Protein AF-A0A4Q3JAB1-F1 (afdb_monomer_lite)

pLDDT: mean 84.8, std 11.05, range [46.66, 95.31]

Structure (mmCIF, N/CA/C/O backbone):
data_AF-A0A4Q3JAB1-F1
#
_entry.id   AF-A0A4Q3JAB1-F1
#
loop_
_atom_site.group_PDB
_atom_site.id
_atom_site.type_symbol
_atom_site.label_atom_id
_atom_site.label_alt_id
_atom_site.label_comp_id
_atom_site.label_asym_id
_atom_site.label_entity_id
_atom_site.label_seq_id
_atom_site.pdbx_PDB_ins_code
_atom_site.Cartn_x
_atom_site.Cartn_y
_atom_site.Cartn_z
_atom_site.occupancy
_atom_site.B_iso_or_equiv
_atom_site.auth_seq_id
_atom_site.auth_comp_id
_atom_site.auth_asym_id
_atom_site.auth_atom_id
_atom_site.pdb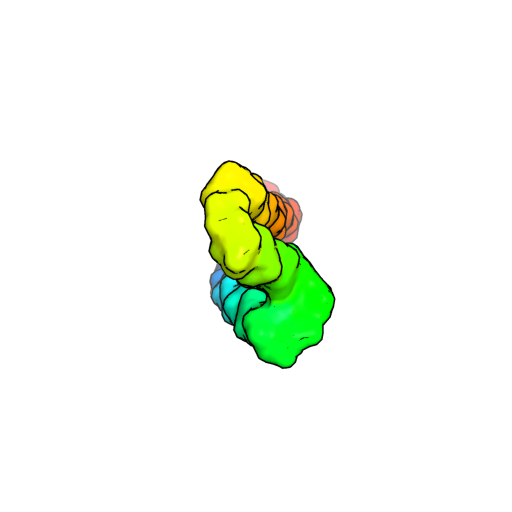x_PDB_model_num
ATOM 1 N N . ILE A 1 1 ? -19.794 0.698 28.979 1.00 54.38 1 ILE A N 1
ATOM 2 C CA . ILE A 1 1 ? -19.066 1.936 28.581 1.00 54.38 1 ILE A CA 1
ATOM 3 C C . ILE A 1 1 ? -17.664 1.632 27.983 1.00 54.38 1 ILE A C 1
ATOM 5 O O . ILE A 1 1 ? -16.970 2.552 27.579 1.00 54.38 1 ILE A O 1
ATOM 9 N N . LEU A 1 2 ? -17.246 0.363 27.799 1.00 59.06 2 LEU A N 1
ATOM 10 C CA . LEU A 1 2 ? -15.904 0.029 27.266 1.00 59.06 2 LEU A CA 1
ATOM 11 C C . LEU A 1 2 ? -15.719 0.170 25.737 1.00 59.06 2 LEU A C 1
ATOM 13 O O . LEU A 1 2 ? -14.610 0.447 25.289 1.00 59.06 2 LEU A O 1
ATOM 17 N N . LEU A 1 3 ? -16.778 0.009 24.936 1.00 62.12 3 LEU A N 1
ATOM 18 C CA . LEU A 1 3 ? -16.721 0.094 23.464 1.00 62.12 3 LEU A CA 1
ATOM 19 C C . LEU A 1 3 ? -16.044 1.381 22.931 1.00 62.12 3 LEU A C 1
ATOM 21 O O . LEU A 1 3 ? -15.101 1.265 22.150 1.00 62.12 3 LEU A O 1
ATOM 25 N N . PRO A 1 4 ? -16.408 2.600 23.384 1.00 64.94 4 PRO A N 1
ATOM 26 C CA . PRO A 1 4 ? -15.784 3.834 22.893 1.00 64.94 4 PRO A CA 1
ATOM 27 C C . PRO A 1 4 ? -14.319 4.035 23.310 1.00 64.94 4 PRO A C 1
ATOM 29 O O . PRO A 1 4 ? -13.642 4.885 22.725 1.00 64.94 4 PRO A O 1
ATOM 32 N N . ALA A 1 5 ? -13.843 3.323 24.336 1.00 66.31 5 ALA A N 1
ATOM 33 C CA . ALA A 1 5 ? -12.464 3.410 24.818 1.00 66.31 5 ALA A CA 1
ATOM 34 C C . ALA A 1 5 ? -11.528 2.438 24.076 1.00 66.31 5 ALA A C 1
ATOM 36 O O . ALA A 1 5 ? -10.359 2.755 23.884 1.00 66.31 5 ALA A O 1
ATOM 37 N N . ALA A 1 6 ? -12.044 1.294 23.611 1.00 74.62 6 ALA A N 1
ATOM 38 C CA . ALA A 1 6 ? -11.265 0.289 22.881 1.00 74.62 6 ALA A CA 1
ATOM 39 C C . ALA A 1 6 ? -11.131 0.578 21.372 1.00 74.62 6 ALA A C 1
ATOM 41 O O . ALA A 1 6 ? -10.154 0.159 20.752 1.00 74.62 6 ALA A O 1
ATOM 42 N N . MET A 1 7 ? -12.075 1.318 20.774 1.00 75.31 7 MET A N 1
ATOM 43 C CA . MET A 1 7 ? -12.078 1.634 19.335 1.00 75.31 7 MET A CA 1
ATOM 44 C C . MET A 1 7 ? -10.762 2.246 18.810 1.00 75.31 7 MET A C 1
ATOM 46 O O . MET A 1 7 ? -10.271 1.752 17.796 1.00 75.31 7 MET A O 1
ATOM 50 N N . PRO A 1 8 ? -10.137 3.248 19.467 1.00 74.00 8 PRO A N 1
ATOM 51 C CA . PRO A 1 8 ? -8.869 3.812 18.996 1.00 74.00 8 PRO A CA 1
ATOM 52 C C . PRO A 1 8 ? -7.738 2.776 18.955 1.00 74.00 8 PRO A C 1
ATOM 54 O O . PRO A 1 8 ? -6.949 2.767 18.015 1.00 74.00 8 PRO A O 1
ATOM 57 N N . GLY A 1 9 ? -7.685 1.872 19.941 1.00 79.75 9 GLY A N 1
ATOM 58 C CA . GLY A 1 9 ? -6.674 0.815 20.006 1.00 79.75 9 GLY A CA 1
ATOM 59 C C . GLY A 1 9 ? -6.820 -0.208 18.880 1.00 79.75 9 GLY A C 1
ATOM 60 O O . GLY A 1 9 ? -5.833 -0.564 18.238 1.00 79.75 9 GLY A O 1
ATOM 61 N N . ILE A 1 10 ? -8.054 -0.626 18.579 1.00 82.00 10 ILE A N 1
ATOM 62 C CA . ILE A 1 10 ? -8.335 -1.555 17.473 1.00 82.00 10 ILE A CA 1
ATOM 63 C C . ILE A 1 10 ? -7.925 -0.932 16.133 1.00 82.00 10 ILE A C 1
ATOM 65 O O . ILE A 1 10 ? -7.296 -1.593 15.313 1.00 82.00 10 ILE A O 1
ATOM 69 N N . LEU A 1 11 ? -8.218 0.351 15.923 1.00 81.19 11 LEU A N 1
ATOM 70 C CA . LEU A 1 11 ? -7.888 1.054 14.681 1.00 81.19 11 LEU A CA 1
ATOM 71 C C . LEU A 1 11 ? -6.379 1.189 14.456 1.00 81.19 11 LEU A C 1
ATOM 73 O O . LEU A 1 11 ? -5.910 0.984 13.337 1.00 81.19 11 LEU A O 1
ATOM 77 N N . ILE A 1 12 ? -5.611 1.459 15.516 1.00 83.94 12 ILE A N 1
ATOM 78 C CA . ILE A 1 12 ? -4.142 1.442 15.456 1.00 83.94 12 ILE A CA 1
ATOM 79 C C . ILE A 1 12 ? -3.643 0.040 15.081 1.00 83.94 12 ILE A C 1
ATOM 81 O O . ILE A 1 12 ? -2.766 -0.097 14.223 1.00 83.94 12 ILE A O 1
ATOM 85 N N . GLY A 1 13 ? -4.231 -1.004 15.674 1.00 86.69 13 GLY A N 1
ATOM 86 C CA . GLY A 1 13 ? -3.916 -2.395 15.350 1.00 86.69 13 GLY A CA 1
ATOM 87 C C . GLY A 1 13 ? -4.164 -2.729 13.879 1.00 86.69 13 GLY A C 1
ATOM 88 O O . GLY A 1 13 ? -3.284 -3.275 13.217 1.00 86.69 13 GLY A O 1
ATOM 89 N N . VAL A 1 14 ? -5.318 -2.335 13.333 1.00 86.69 14 VAL A N 1
ATOM 90 C CA . VAL A 1 14 ? -5.660 -2.595 11.926 1.00 86.69 14 VAL A CA 1
ATOM 91 C C . VAL A 1 14 ? -4.767 -1.804 10.968 1.00 86.69 14 VAL A C 1
ATOM 93 O O . VAL A 1 14 ? -4.299 -2.375 9.986 1.00 86.69 14 VAL A O 1
ATOM 96 N N . ARG A 1 15 ? -4.441 -0.537 11.260 1.00 86.06 15 ARG A N 1
ATOM 97 C CA . ARG A 1 15 ? -3.478 0.234 10.452 1.00 86.06 15 ARG A CA 1
ATOM 98 C C . ARG A 1 15 ? -2.113 -0.450 10.399 1.00 86.06 15 ARG A C 1
ATOM 100 O O . ARG A 1 15 ? -1.512 -0.580 9.336 1.00 86.06 15 ARG A O 1
ATOM 107 N N . THR A 1 16 ? -1.639 -0.913 11.551 1.00 88.38 16 THR A N 1
ATOM 108 C CA . THR A 1 16 ? -0.359 -1.622 11.650 1.00 88.38 16 THR A CA 1
ATOM 109 C C . THR A 1 16 ? -0.403 -2.930 10.855 1.00 88.38 16 THR A C 1
ATOM 111 O O . THR A 1 16 ? 0.537 -3.240 10.124 1.00 88.38 16 THR A O 1
ATOM 114 N N . ALA A 1 17 ? -1.520 -3.662 10.924 1.00 90.44 17 ALA A N 1
ATOM 115 C CA . ALA A 1 17 ? -1.733 -4.875 10.142 1.00 90.44 17 ALA A CA 1
ATOM 116 C C . ALA A 1 17 ? -1.796 -4.604 8.628 1.00 90.44 17 ALA A C 1
ATOM 118 O O . ALA A 1 17 ? -1.254 -5.392 7.861 1.00 90.44 17 ALA A O 1
ATOM 119 N N . LEU A 1 18 ? -2.389 -3.489 8.188 1.00 91.31 18 LEU A N 1
ATOM 120 C CA . LEU A 1 18 ? -2.403 -3.078 6.778 1.00 91.31 18 LEU A CA 1
ATOM 121 C C . LEU A 1 18 ? -0.992 -2.796 6.251 1.00 91.31 18 LEU A C 1
ATOM 123 O O . LEU A 1 18 ? -0.646 -3.256 5.164 1.00 91.31 18 LEU A O 1
ATOM 127 N N . GLY A 1 19 ? -0.156 -2.105 7.032 1.00 91.06 19 GLY A N 1
ATOM 128 C CA . GLY A 1 19 ? 1.251 -1.892 6.682 1.00 91.06 19 GLY A CA 1
ATOM 129 C C . GLY A 1 19 ? 2.029 -3.207 6.555 1.00 91.06 19 GLY A C 1
ATOM 130 O O . GLY A 1 19 ? 2.768 -3.407 5.593 1.00 91.06 19 GLY A O 1
ATOM 131 N N . GLN A 1 20 ? 1.809 -4.141 7.484 1.00 93.88 20 GLN A N 1
ATOM 132 C CA . GLN A 1 20 ? 2.406 -5.481 7.430 1.00 93.88 20 GLN A CA 1
ATOM 133 C C . GLN A 1 20 ? 1.907 -6.296 6.227 1.00 93.88 20 GLN A C 1
ATOM 135 O O . GLN A 1 20 ? 2.706 -6.921 5.533 1.00 93.88 20 GLN A O 1
ATOM 140 N N . ALA A 1 21 ? 0.606 -6.250 5.932 1.00 93.00 21 ALA A N 1
ATOM 141 C CA . ALA A 1 21 ? 0.022 -6.916 4.771 1.00 93.00 21 ALA A CA 1
ATOM 142 C C . ALA A 1 21 ? 0.602 -6.370 3.459 1.00 93.00 21 ALA A C 1
ATOM 144 O O . ALA A 1 21 ? 0.927 -7.148 2.566 1.00 93.00 21 ALA A O 1
ATOM 145 N N . TRP A 1 22 ? 0.801 -5.052 3.361 1.00 93.44 22 TRP A N 1
ATOM 146 C CA . TRP A 1 22 ? 1.455 -4.437 2.208 1.00 93.44 22 TRP A CA 1
ATOM 147 C C . TRP A 1 22 ? 2.878 -4.966 2.009 1.00 93.44 22 TRP A C 1
ATOM 149 O O . TRP A 1 22 ? 3.233 -5.381 0.908 1.00 93.44 22 TRP A O 1
ATOM 159 N N . MET A 1 23 ? 3.682 -5.021 3.076 1.00 93.62 23 MET A N 1
ATOM 160 C CA . MET A 1 23 ? 5.037 -5.577 2.995 1.00 93.62 23 MET A CA 1
ATOM 161 C C . MET A 1 23 ? 5.040 -7.057 2.601 1.00 93.62 23 MET A C 1
ATOM 163 O O . MET A 1 23 ? 5.883 -7.471 1.807 1.00 93.62 23 MET A O 1
ATOM 167 N N . ALA A 1 24 ? 4.079 -7.842 3.093 1.00 93.94 24 ALA A N 1
ATOM 168 C CA . ALA A 1 24 ? 3.923 -9.240 2.704 1.00 93.94 24 ALA A CA 1
ATOM 169 C C . ALA A 1 24 ? 3.584 -9.398 1.209 1.00 93.94 24 ALA A C 1
ATOM 171 O O . ALA A 1 24 ? 4.140 -10.275 0.549 1.00 93.94 24 ALA A O 1
ATOM 172 N N . VAL A 1 25 ? 2.727 -8.530 0.657 1.00 93.25 25 VAL A N 1
ATOM 173 C CA . VAL A 1 25 ? 2.416 -8.508 -0.783 1.00 93.25 25 VAL A CA 1
ATOM 174 C C . VAL A 1 25 ? 3.658 -8.165 -1.601 1.00 93.25 25 VAL A C 1
ATOM 176 O O . VAL A 1 25 ? 3.988 -8.902 -2.523 1.00 93.25 25 VAL A O 1
ATOM 179 N N . VAL A 1 26 ? 4.389 -7.107 -1.236 1.00 92.12 26 VAL A N 1
ATOM 180 C CA . VAL A 1 26 ? 5.632 -6.716 -1.925 1.00 92.12 26 VAL A CA 1
ATOM 181 C C . VAL A 1 26 ? 6.653 -7.854 -1.898 1.00 92.12 26 VAL A C 1
ATOM 183 O O . VAL A 1 26 ? 7.263 -8.165 -2.919 1.00 92.12 26 VAL A O 1
ATOM 186 N N . ALA A 1 27 ? 6.820 -8.516 -0.749 1.00 92.88 27 ALA A N 1
ATOM 187 C CA . ALA A 1 27 ? 7.695 -9.676 -0.642 1.00 92.88 27 ALA A CA 1
ATOM 188 C C . ALA A 1 27 ? 7.261 -10.783 -1.616 1.00 92.88 27 ALA A C 1
ATOM 190 O O . ALA A 1 27 ? 8.086 -11.280 -2.378 1.00 92.88 27 ALA A O 1
ATOM 191 N N . ALA A 1 28 ? 5.969 -11.120 -1.654 1.00 93.25 28 ALA A N 1
ATOM 192 C CA . ALA A 1 28 ? 5.435 -12.119 -2.576 1.00 93.25 28 ALA A CA 1
ATOM 193 C C . ALA A 1 28 ? 5.685 -11.756 -4.055 1.00 93.25 28 ALA A C 1
ATOM 195 O O . ALA A 1 28 ? 6.067 -12.626 -4.839 1.00 93.25 28 ALA A O 1
ATOM 196 N N . GLU A 1 29 ? 5.536 -10.481 -4.434 1.00 93.00 29 GLU A N 1
ATOM 197 C CA . GLU A 1 29 ? 5.821 -10.004 -5.796 1.00 93.00 29 GLU A CA 1
ATOM 198 C C . GLU A 1 29 ? 7.294 -10.206 -6.190 1.00 93.00 29 GLU A C 1
ATOM 200 O O . GLU A 1 29 ? 7.587 -10.571 -7.330 1.00 93.00 29 GLU A O 1
ATOM 205 N N . ILE A 1 30 ? 8.230 -10.022 -5.253 1.00 89.62 30 ILE A N 1
ATOM 206 C CA . ILE A 1 30 ? 9.665 -10.259 -5.490 1.00 89.62 30 ILE A CA 1
ATOM 207 C C . ILE A 1 30 ? 9.953 -11.757 -5.683 1.00 89.62 30 ILE A C 1
ATOM 209 O O . ILE A 1 30 ? 10.796 -12.119 -6.502 1.00 89.62 30 ILE A O 1
ATOM 213 N N . PHE A 1 31 ? 9.224 -12.636 -4.989 1.00 90.19 31 PHE A N 1
ATOM 214 C CA . PHE A 1 31 ? 9.360 -14.094 -5.109 1.00 90.19 31 PHE A CA 1
ATOM 215 C C . PHE A 1 31 ? 8.657 -14.698 -6.339 1.00 90.19 31 PHE A C 1
ATOM 217 O O . PHE A 1 31 ? 8.556 -15.919 -6.449 1.00 90.19 31 PHE A O 1
ATOM 224 N N . GLY A 1 32 ? 8.206 -13.873 -7.289 1.00 85.06 32 GLY A N 1
ATOM 225 C CA . GLY A 1 32 ? 7.684 -14.337 -8.577 1.00 85.06 32 GLY A CA 1
ATOM 226 C C . GLY A 1 32 ? 6.162 -14.369 -8.681 1.00 85.06 32 GLY A C 1
ATOM 227 O O . GLY A 1 32 ? 5.633 -14.898 -9.658 1.00 85.06 32 GLY A O 1
ATOM 228 N N . VAL A 1 33 ? 5.441 -13.782 -7.721 1.00 92.12 33 VAL A N 1
ATOM 229 C CA . VAL A 1 33 ? 4.010 -13.509 -7.897 1.00 92.12 33 VAL A CA 1
ATOM 230 C C . VAL A 1 33 ? 3.833 -12.365 -8.897 1.00 92.12 33 VAL A C 1
ATOM 232 O O . VAL A 1 33 ? 4.508 -11.339 -8.826 1.00 92.12 33 VAL A O 1
ATOM 235 N N . ALA A 1 34 ? 2.906 -12.536 -9.842 1.00 89.31 34 ALA A N 1
ATOM 236 C CA . ALA A 1 34 ? 2.581 -11.497 -10.810 1.00 89.31 34 ALA A CA 1
ATOM 237 C C . ALA A 1 34 ? 2.039 -10.250 -10.094 1.00 89.31 34 ALA A C 1
ATOM 239 O O . ALA A 1 34 ? 1.053 -10.323 -9.362 1.00 89.31 34 ALA A O 1
ATOM 240 N N . GLY A 1 35 ? 2.669 -9.102 -10.339 1.00 90.88 35 GLY A N 1
ATOM 241 C CA . GLY A 1 35 ? 2.373 -7.880 -9.601 1.00 90.88 35 GLY A CA 1
ATOM 242 C C . GLY A 1 35 ? 3.075 -6.641 -10.146 1.00 90.88 35 GLY A C 1
ATOM 243 O O . GLY A 1 35 ? 3.772 -6.694 -11.166 1.00 90.88 35 GLY A O 1
ATOM 244 N N . VAL A 1 36 ? 2.870 -5.505 -9.480 1.00 89.94 36 VAL A N 1
ATOM 245 C CA . VAL A 1 36 ? 3.464 -4.217 -9.876 1.00 89.94 36 VAL A CA 1
ATOM 246 C C . VAL A 1 36 ? 4.965 -4.224 -9.588 1.00 89.94 36 VAL A C 1
ATOM 248 O O . VAL A 1 36 ? 5.746 -3.850 -10.463 1.00 89.94 36 VAL A O 1
ATOM 251 N N . GLY A 1 37 ? 5.384 -4.735 -8.426 1.00 88.06 37 GLY A N 1
ATOM 252 C CA . GLY A 1 37 ? 6.795 -4.877 -8.066 1.00 88.06 37 GLY A CA 1
ATOM 253 C C . GLY A 1 37 ? 7.554 -5.810 -9.009 1.00 88.06 37 GLY A C 1
ATOM 254 O O . GLY A 1 37 ? 8.665 -5.496 -9.434 1.00 88.06 37 GLY A O 1
ATOM 255 N N . GLN A 1 38 ? 6.925 -6.902 -9.451 1.00 89.81 38 GLN A N 1
ATOM 256 C CA . GLN A 1 38 ? 7.515 -7.805 -10.442 1.00 89.81 38 GLN A CA 1
ATOM 257 C C . GLN A 1 38 ? 7.773 -7.078 -11.774 1.00 89.81 38 GLN A C 1
ATOM 259 O O . GLN A 1 38 ? 8.842 -7.242 -12.372 1.00 89.81 38 GLN A O 1
ATOM 264 N N . ARG A 1 39 ? 6.828 -6.256 -12.255 1.00 90.25 39 ARG A N 1
ATOM 265 C CA . ARG A 1 39 ? 7.009 -5.477 -13.496 1.00 90.25 39 ARG A CA 1
ATOM 266 C C . ARG A 1 39 ? 8.040 -4.362 -13.347 1.00 90.25 39 ARG A C 1
ATOM 268 O O . ARG A 1 39 ? 8.799 -4.123 -14.280 1.00 90.25 39 ARG A O 1
ATOM 275 N N . MET A 1 40 ? 8.120 -3.742 -12.172 1.00 90.56 40 MET A N 1
ATOM 276 C CA . MET A 1 40 ? 9.176 -2.785 -11.838 1.00 90.56 40 MET A CA 1
ATOM 277 C C . MET A 1 40 ? 10.564 -3.428 -11.933 1.00 90.56 40 MET A C 1
ATOM 279 O O . MET A 1 40 ? 11.464 -2.856 -12.543 1.00 90.56 40 MET A O 1
ATOM 283 N N . MET A 1 41 ? 10.728 -4.637 -11.388 1.00 88.88 41 MET A N 1
ATOM 284 C CA . MET A 1 41 ? 11.983 -5.394 -11.463 1.00 88.88 41 MET A CA 1
ATOM 285 C C . MET A 1 41 ? 12.360 -5.736 -12.909 1.00 88.88 41 MET A C 1
ATOM 287 O O . MET A 1 41 ? 13.520 -5.595 -13.294 1.00 88.88 41 MET A O 1
ATOM 291 N N . GLN A 1 42 ? 11.381 -6.116 -13.737 1.00 88.38 42 GLN A N 1
ATOM 292 C CA . GLN A 1 42 ? 11.610 -6.326 -15.168 1.00 88.38 42 GLN A CA 1
ATOM 293 C C . GLN A 1 42 ? 12.026 -5.028 -15.871 1.00 88.38 42 GLN A C 1
ATOM 295 O O . GLN A 1 42 ? 13.037 -5.023 -16.560 1.00 88.38 42 GLN A O 1
ATOM 300 N N . ALA A 1 43 ? 11.319 -3.915 -15.656 1.00 87.19 43 ALA A N 1
ATOM 301 C CA . ALA A 1 43 ? 11.671 -2.621 -16.248 1.00 87.19 43 ALA A CA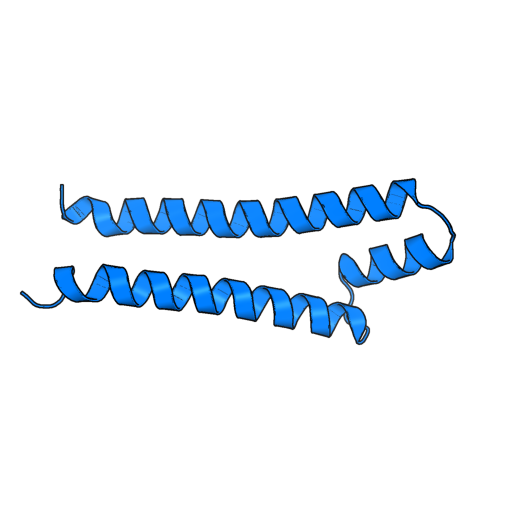 1
ATOM 302 C C . ALA A 1 43 ? 13.074 -2.140 -15.836 1.00 87.19 43 ALA A C 1
ATOM 304 O O . ALA A 1 43 ? 13.819 -1.623 -16.669 1.00 87.19 43 ALA A O 1
ATOM 305 N N . SER A 1 44 ? 13.459 -2.379 -14.578 1.00 87.94 44 SER A N 1
ATOM 306 C CA . SER A 1 44 ? 14.805 -2.104 -14.066 1.00 87.94 44 SER A CA 1
ATOM 307 C C . SER A 1 44 ? 15.876 -2.897 -14.825 1.00 87.94 44 SER A C 1
ATOM 309 O O . SER A 1 44 ? 16.896 -2.339 -15.225 1.00 87.94 44 SER A O 1
ATOM 311 N N . SER A 1 45 ? 15.609 -4.172 -15.135 1.00 87.19 45 SER A N 1
ATOM 312 C CA . SER A 1 45 ? 16.517 -5.008 -15.932 1.00 87.19 45 SER A CA 1
ATOM 313 C C . SER A 1 45 ? 16.693 -4.528 -17.379 1.00 87.19 45 SER A C 1
ATOM 315 O O . SER A 1 45 ? 17.693 -4.877 -18.002 1.00 87.19 45 SER A O 1
ATOM 317 N N . LEU A 1 46 ? 15.752 -3.746 -17.921 1.00 87.88 46 LEU A N 1
ATOM 318 C CA . LEU A 1 46 ? 15.859 -3.131 -19.249 1.00 87.88 46 LEU A CA 1
ATOM 319 C C . LEU A 1 46 ? 16.547 -1.749 -19.220 1.00 87.88 46 LEU A C 1
ATOM 321 O O . LEU A 1 46 ? 16.573 -1.070 -20.243 1.00 87.88 46 LEU A O 1
ATOM 325 N N . LEU A 1 47 ? 17.084 -1.315 -18.068 1.00 85.19 47 LEU A N 1
ATOM 326 C CA . LEU A 1 47 ? 17.620 0.038 -17.836 1.00 85.19 47 LEU A CA 1
ATOM 327 C C . LEU A 1 47 ? 16.599 1.156 -18.152 1.00 85.19 47 LEU A C 1
ATOM 329 O O . LEU A 1 47 ? 16.964 2.307 -18.391 1.00 85.19 47 LEU A O 1
ATOM 333 N N . ALA A 1 48 ? 15.302 0.837 -18.123 1.00 87.31 48 ALA A N 1
ATOM 334 C CA . ALA A 1 48 ? 14.225 1.784 -18.380 1.00 87.31 48 ALA A CA 1
ATOM 335 C C . ALA A 1 48 ? 13.853 2.532 -17.091 1.00 87.31 48 ALA A C 1
ATOM 337 O O . ALA A 1 48 ? 12.796 2.302 -16.499 1.00 87.31 48 ALA A O 1
ATOM 338 N N . THR A 1 49 ? 14.739 3.422 -16.640 1.00 89.25 49 THR A N 1
ATOM 339 C CA . THR A 1 49 ? 14.586 4.165 -15.377 1.00 89.25 49 THR A CA 1
ATOM 340 C C . THR A 1 49 ? 13.269 4.944 -15.309 1.00 89.25 49 THR A C 1
ATOM 342 O O . THR A 1 49 ? 12.630 4.956 -14.259 1.00 89.25 49 THR A O 1
ATOM 345 N N . ASP A 1 50 ? 12.803 5.503 -16.431 1.00 90.56 50 ASP A N 1
ATOM 346 C CA . ASP A 1 50 ? 11.510 6.199 -16.504 1.00 90.56 50 ASP A CA 1
ATOM 347 C C . ASP A 1 50 ? 10.338 5.294 -16.090 1.00 90.56 50 ASP A C 1
ATOM 349 O O . ASP A 1 50 ? 9.469 5.697 -15.317 1.00 90.56 50 ASP A O 1
ATOM 353 N N . LEU A 1 51 ? 10.335 4.032 -16.536 1.00 91.06 51 LEU A N 1
ATOM 354 C CA . LEU A 1 51 ? 9.298 3.062 -16.174 1.00 91.06 51 LEU A CA 1
ATOM 355 C C . LEU A 1 51 ? 9.395 2.646 -14.704 1.00 91.06 51 LEU A C 1
ATOM 357 O O . LEU A 1 51 ? 8.368 2.505 -14.042 1.00 91.06 51 LEU A O 1
ATOM 361 N N . VAL A 1 52 ? 10.609 2.482 -14.171 1.00 92.56 52 VAL A N 1
ATOM 362 C CA . VAL A 1 52 ? 10.816 2.152 -12.750 1.00 92.56 52 VAL A CA 1
ATOM 363 C C . VAL A 1 52 ? 10.202 3.226 -11.853 1.00 92.56 52 VAL A C 1
ATOM 365 O O . VAL A 1 52 ? 9.470 2.896 -10.920 1.00 92.56 52 VAL A O 1
ATOM 368 N N . VAL A 1 53 ? 10.426 4.505 -12.170 1.00 93.44 53 VAL A N 1
ATOM 369 C CA . VAL A 1 53 ? 9.853 5.630 -11.416 1.00 93.44 53 VAL A CA 1
ATOM 370 C C . VAL A 1 53 ? 8.324 5.620 -11.481 1.00 93.44 53 VAL A C 1
ATOM 372 O O . VAL A 1 53 ? 7.669 5.797 -10.453 1.00 93.44 53 VAL A O 1
ATOM 375 N N . ILE A 1 54 ? 7.739 5.349 -12.652 1.00 94.88 54 ILE A N 1
ATOM 376 C CA . ILE A 1 54 ? 6.280 5.226 -12.806 1.00 94.88 54 ILE A CA 1
ATOM 377 C C . ILE A 1 54 ? 5.727 4.109 -11.910 1.00 94.88 54 ILE A C 1
ATOM 379 O O . ILE A 1 54 ? 4.715 4.308 -11.231 1.00 94.88 54 ILE A O 1
ATOM 383 N N . TYR A 1 55 ? 6.385 2.950 -11.851 1.00 93.19 55 TYR A N 1
ATOM 384 C CA . TYR A 1 55 ? 5.952 1.855 -10.981 1.00 93.19 55 TYR A CA 1
ATOM 385 C C . TYR A 1 55 ? 6.113 2.178 -9.491 1.00 93.19 55 TYR A C 1
ATOM 387 O O . TYR A 1 55 ? 5.204 1.874 -8.716 1.00 93.19 55 TYR A O 1
ATOM 395 N N . MET A 1 56 ? 7.197 2.852 -9.089 1.00 92.56 56 MET A N 1
ATOM 396 C CA . MET A 1 56 ? 7.371 3.339 -7.713 1.00 92.56 56 MET A CA 1
ATOM 397 C C . MET A 1 56 ? 6.251 4.306 -7.313 1.00 92.56 56 MET A C 1
ATOM 399 O O . MET A 1 56 ? 5.651 4.147 -6.250 1.00 92.56 56 MET A O 1
ATOM 403 N N . LEU A 1 57 ? 5.924 5.270 -8.180 1.00 95.31 57 LEU A N 1
ATOM 404 C CA . LEU A 1 57 ? 4.819 6.205 -7.960 1.00 95.31 57 LEU A CA 1
ATOM 405 C C . LEU A 1 57 ? 3.474 5.481 -7.884 1.00 95.31 57 LEU A C 1
ATOM 407 O O . LEU A 1 57 ? 2.658 5.796 -7.023 1.00 95.31 57 LEU A O 1
ATOM 411 N N . THR A 1 58 ? 3.257 4.482 -8.740 1.00 94.19 58 THR A N 1
ATOM 412 C CA . THR A 1 58 ? 2.025 3.682 -8.742 1.00 94.19 58 THR A CA 1
ATOM 413 C C . THR A 1 58 ? 1.862 2.910 -7.432 1.00 94.19 58 THR A C 1
ATOM 415 O O . THR A 1 58 ? 0.780 2.920 -6.848 1.00 94.19 58 THR A O 1
ATOM 418 N N . MET A 1 59 ? 2.931 2.286 -6.922 1.00 93.19 59 MET A N 1
ATOM 419 C CA . MET A 1 59 ? 2.902 1.608 -5.622 1.00 93.19 59 MET A CA 1
ATOM 420 C C . MET A 1 59 ? 2.695 2.579 -4.458 1.00 93.19 59 MET A C 1
ATOM 422 O O . MET A 1 59 ? 1.884 2.300 -3.576 1.00 93.19 59 MET A O 1
ATOM 426 N N . ALA A 1 60 ? 3.373 3.729 -4.466 1.00 92.81 60 ALA A N 1
ATOM 427 C CA . ALA A 1 60 ? 3.184 4.755 -3.445 1.00 92.81 60 ALA A CA 1
ATOM 428 C C . ALA A 1 60 ? 1.741 5.287 -3.438 1.00 92.81 60 ALA A C 1
ATOM 430 O O . ALA A 1 60 ? 1.142 5.433 -2.374 1.00 92.81 60 ALA A O 1
ATOM 431 N N . ALA A 1 61 ? 1.160 5.513 -4.618 1.00 95.12 61 ALA A N 1
ATOM 432 C CA . ALA A 1 61 ? -0.227 5.935 -4.767 1.00 95.12 61 ALA A CA 1
ATOM 433 C C . ALA A 1 61 ? -1.215 4.860 -4.289 1.00 95.12 61 ALA A C 1
ATOM 435 O O . ALA A 1 61 ? -2.167 5.192 -3.591 1.00 95.12 61 ALA A O 1
ATOM 436 N N . LEU A 1 62 ? -0.980 3.581 -4.603 1.00 93.62 62 LEU A N 1
ATOM 437 C CA . LEU A 1 62 ? -1.799 2.463 -4.117 1.00 93.62 62 LEU A CA 1
ATOM 438 C C . LEU A 1 62 ? -1.791 2.374 -2.589 1.00 93.62 62 LEU A C 1
ATOM 440 O O . LEU A 1 62 ? -2.855 2.323 -1.974 1.00 93.62 62 LEU A O 1
ATOM 444 N N . TYR A 1 63 ? -0.607 2.401 -1.975 1.00 92.44 63 TYR A N 1
ATOM 445 C CA . T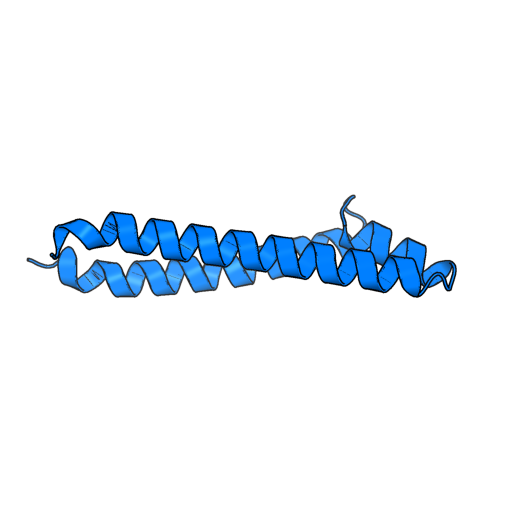YR A 1 63 ? -0.487 2.386 -0.519 1.00 92.44 63 TYR A CA 1
ATOM 446 C C . TYR A 1 63 ? -1.143 3.620 0.115 1.00 92.44 63 TYR A C 1
ATOM 448 O O . TYR A 1 63 ? -1.912 3.496 1.067 1.00 92.44 63 TYR A O 1
ATOM 456 N N . GLY A 1 64 ? -0.897 4.808 -0.444 1.00 91.88 64 GLY A N 1
ATOM 457 C CA . GLY A 1 64 ? -1.496 6.055 0.029 1.00 91.88 64 GLY A CA 1
ATOM 458 C C . GLY A 1 64 ? -3.022 6.057 -0.080 1.00 91.88 64 GLY A C 1
ATOM 459 O O . GLY A 1 64 ? -3.704 6.512 0.838 1.00 91.88 64 GLY A O 1
ATOM 460 N N . LEU A 1 65 ? -3.573 5.496 -1.159 1.00 93.38 65 LEU A N 1
ATOM 461 C CA . LEU A 1 65 ? -5.015 5.343 -1.339 1.00 93.38 65 LEU A CA 1
ATOM 462 C C . LEU A 1 65 ? -5.603 4.405 -0.278 1.00 93.38 65 LEU A C 1
ATOM 464 O O . LEU A 1 65 ? -6.634 4.731 0.306 1.00 93.38 65 LEU A O 1
ATOM 468 N N . LEU A 1 66 ? -4.936 3.283 0.008 1.00 90.25 66 LEU A N 1
ATOM 469 C CA . LEU A 1 66 ? -5.350 2.346 1.056 1.00 90.25 66 LEU A CA 1
ATOM 470 C C . LEU A 1 66 ? -5.317 2.991 2.451 1.00 90.25 66 LEU A C 1
ATOM 472 O O . LEU A 1 66 ? -6.295 2.867 3.189 1.00 90.25 66 LEU A O 1
ATOM 476 N N . ASP A 1 67 ? -4.249 3.715 2.803 1.00 90.00 67 ASP A N 1
ATOM 477 C CA . ASP A 1 67 ? -4.141 4.414 4.097 1.00 90.00 67 ASP A CA 1
ATOM 478 C C . ASP A 1 67 ? -5.202 5.523 4.213 1.00 90.00 67 ASP A C 1
ATOM 480 O O . ASP A 1 67 ? -5.886 5.624 5.231 1.00 90.00 67 ASP A O 1
ATOM 484 N N . THR A 1 68 ? -5.445 6.282 3.140 1.00 88.12 68 THR A N 1
ATOM 485 C CA . THR A 1 68 ? -6.468 7.342 3.123 1.00 88.12 68 THR A CA 1
ATOM 486 C C . THR A 1 68 ? -7.879 6.772 3.259 1.00 88.12 68 THR A C 1
ATOM 488 O O . THR A 1 68 ? -8.680 7.285 4.043 1.00 88.12 68 THR A O 1
ATOM 491 N N . LEU A 1 69 ? -8.192 5.690 2.536 1.00 87.56 69 LEU A N 1
ATOM 492 C CA . LEU A 1 69 ? -9.474 4.991 2.646 1.00 87.56 69 LEU A CA 1
ATOM 493 C C . LEU A 1 69 ? -9.681 4.465 4.072 1.00 87.56 69 LEU A C 1
ATOM 495 O O . LEU A 1 69 ? -10.772 4.584 4.628 1.00 87.56 69 LEU A O 1
ATOM 499 N N . PHE A 1 70 ? -8.622 3.930 4.682 1.00 85.69 70 PHE A N 1
ATOM 500 C CA . PHE A 1 70 ? -8.662 3.433 6.049 1.00 85.69 70 PHE A CA 1
ATOM 501 C C . PHE A 1 70 ? -8.916 4.553 7.067 1.00 85.69 70 PHE A C 1
ATOM 503 O O . PHE A 1 70 ? -9.783 4.414 7.931 1.00 85.69 70 PHE A O 1
ATOM 510 N N . VAL A 1 71 ? -8.233 5.694 6.938 1.00 83.31 71 VAL A N 1
ATOM 511 C CA . VAL A 1 71 ? -8.459 6.870 7.796 1.00 83.31 71 VAL A CA 1
ATOM 512 C C . VAL A 1 71 ? -9.870 7.441 7.602 1.00 83.31 71 VAL A C 1
ATOM 514 O O . VAL A 1 71 ? -10.529 7.805 8.579 1.00 83.31 71 VAL A O 1
ATOM 517 N N . ALA A 1 72 ? -10.382 7.474 6.369 1.00 82.38 72 ALA A N 1
ATOM 518 C CA . ALA A 1 72 ? -11.752 7.902 6.090 1.00 82.38 72 ALA A CA 1
ATOM 519 C C . ALA A 1 72 ? -12.783 6.959 6.738 1.00 82.38 72 ALA A C 1
ATOM 521 O O . ALA A 1 72 ? -13.735 7.416 7.376 1.00 82.38 72 ALA A O 1
ATOM 522 N N . PHE A 1 73 ? -12.559 5.645 6.643 1.00 81.94 73 PHE A N 1
ATOM 523 C CA . PHE A 1 73 ? -13.386 4.632 7.298 1.00 81.94 73 PHE A CA 1
ATOM 524 C C . PHE A 1 73 ? -13.342 4.772 8.825 1.00 81.94 73 PHE A C 1
ATOM 526 O O . PHE A 1 73 ? -14.382 4.744 9.484 1.00 81.94 73 PHE A O 1
ATOM 533 N N . GLN A 1 74 ? -12.160 5.024 9.390 1.00 80.12 74 GLN A N 1
ATOM 534 C CA . GLN A 1 74 ? -11.984 5.320 10.809 1.00 80.12 74 GLN A CA 1
ATOM 535 C C . GLN A 1 74 ? -12.809 6.541 11.247 1.00 80.12 74 GLN A C 1
ATOM 537 O O . GLN A 1 74 ? -13.512 6.473 12.258 1.00 80.12 74 GLN A O 1
ATOM 542 N N . GLY A 1 75 ? -12.761 7.641 10.491 1.00 74.19 75 GLY A N 1
ATOM 543 C CA . GLY A 1 75 ? -13.552 8.843 10.770 1.00 74.19 75 GLY A CA 1
ATOM 544 C C . GLY A 1 75 ? -15.063 8.598 10.682 1.00 74.19 75 GLY A C 1
ATOM 545 O O . GLY A 1 75 ? -15.830 9.151 11.471 1.00 74.19 75 GLY A O 1
ATOM 546 N N . TRP A 1 76 ? -15.499 7.724 9.772 1.00 74.06 76 TRP A N 1
ATOM 547 C CA . TRP A 1 76 ? -16.904 7.339 9.642 1.00 74.06 76 TRP A CA 1
ATOM 548 C C . TRP A 1 76 ? -17.390 6.483 10.817 1.00 74.06 76 TRP A C 1
ATOM 550 O O . TRP A 1 76 ? -18.467 6.722 11.357 1.00 74.06 76 TRP A O 1
ATOM 560 N N . VAL A 1 77 ? -16.570 5.536 11.274 1.00 71.38 77 VAL A N 1
ATOM 561 C CA . VAL A 1 77 ? -16.891 4.663 12.412 1.00 71.38 77 VAL A CA 1
ATOM 562 C C . VAL A 1 77 ? -16.859 5.427 13.745 1.00 71.38 77 VAL A C 1
ATOM 564 O O . VAL A 1 77 ? -17.675 5.161 14.626 1.00 71.38 77 VAL A O 1
ATOM 567 N N . LEU A 1 78 ? -15.975 6.421 13.901 1.00 66.25 78 LEU A N 1
ATOM 568 C CA . LEU A 1 78 ? -15.909 7.254 15.113 1.00 66.25 78 LEU A CA 1
ATOM 569 C C . LEU A 1 78 ? -16.915 8.412 15.144 1.00 66.25 78 LEU A C 1
ATOM 571 O O . LEU A 1 78 ? -17.028 9.067 16.180 1.00 66.25 78 LEU A O 1
ATOM 575 N N . ARG A 1 79 ? -17.687 8.653 14.075 1.00 60.88 79 ARG A N 1
ATOM 576 C CA . ARG A 1 79 ? -18.706 9.722 14.043 1.00 60.88 79 ARG A CA 1
ATOM 577 C C . ARG A 1 79 ? -19.798 9.580 15.101 1.00 60.88 79 ARG A C 1
ATOM 579 O O . ARG A 1 79 ? -20.430 10.569 15.428 1.00 60.88 79 ARG A O 1
ATOM 586 N N . TRP A 1 80 ? -19.977 8.392 15.677 1.00 63.78 80 TRP A N 1
ATOM 587 C CA . TRP A 1 80 ? -20.886 8.157 16.807 1.00 63.78 80 TRP A CA 1
ATOM 588 C C . TRP A 1 80 ? -20.454 8.829 18.123 1.00 63.78 80 TRP A C 1
ATOM 590 O O . TRP A 1 80 ? -21.196 8.780 19.100 1.00 63.78 80 TRP A O 1
ATOM 600 N N . LYS A 1 81 ? -19.250 9.416 18.178 1.00 51.25 81 LYS A N 1
ATOM 601 C CA . LYS A 1 81 ? -18.733 10.154 19.340 1.00 51.25 81 LYS A CA 1
ATOM 602 C C . LYS A 1 81 ? -18.892 11.680 19.247 1.00 51.25 81 LYS A C 1
ATOM 604 O O . L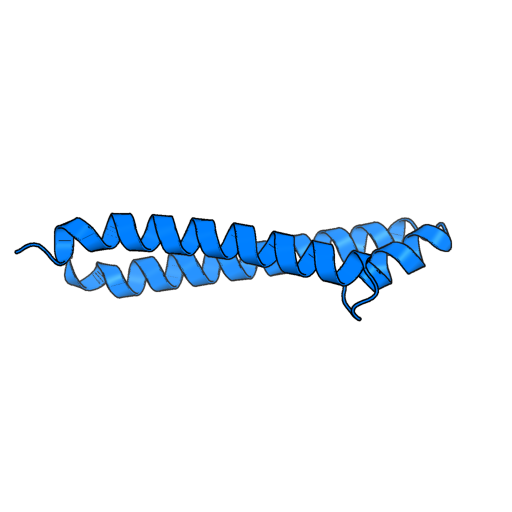YS A 1 81 ? -18.465 12.345 20.190 1.00 51.25 81 LYS A O 1
ATOM 609 N N . ALA A 1 82 ? -19.423 12.209 18.141 1.00 46.66 82 ALA A N 1
ATOM 610 C CA . ALA A 1 82 ? -19.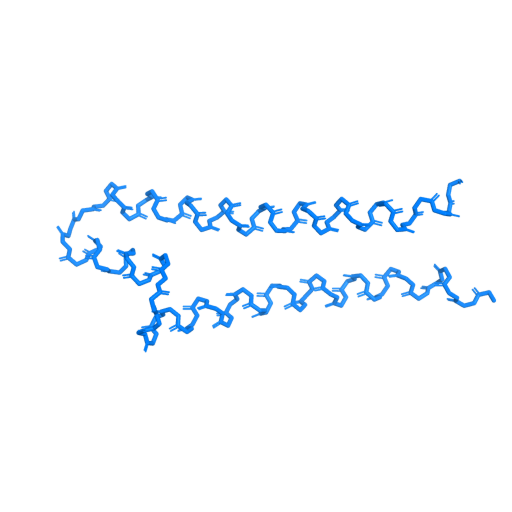696 13.637 17.962 1.00 46.66 82 ALA A CA 1
ATOM 611 C C . ALA A 1 82 ? -21.163 13.957 18.260 1.00 46.66 82 ALA A C 1
ATOM 613 O O . ALA A 1 82 ? -22.028 13.164 17.823 1.00 46.66 82 ALA A O 1
#

Sequence (82 aa):
ILLPAAMPGILIGVRTALGQAWMAVVAAEIFGVAGVGQRMMQASSLLATDLVVIYMLTMAALYGLLDTLFVAFQGWVLRWKA

Radius of gyration: 17.41 Å; chains: 1; bounding box: 38×28×48 Å

Secondary structure (D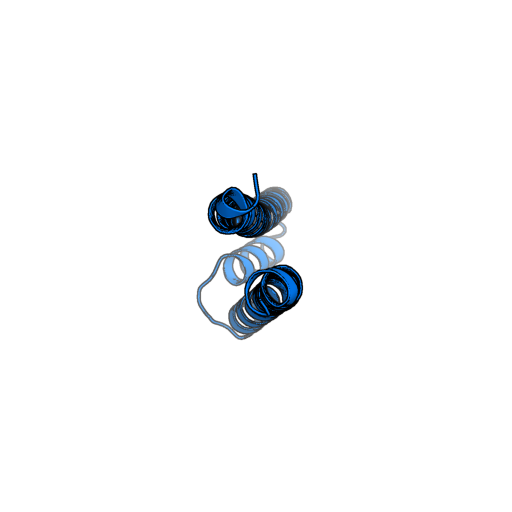SSP, 8-state):
--HHHHHHHHHHHHHHHHHHHHHHHHHHHHTT-SSHHHHHHHHHHTT-HHHHHHHHHHHHHHHHHHHHHHHHHHHHHHGGG-

Foldseek 3Di:
DCVLVCLVVVLVVVLVVLVVVLVVVLVVCVVPPDDLNVVLVVCVVVVVVVSVVVSVVVSVVVSVVVSVVSVVVSCVVNPVVD